Protein AF-A0A847WP98-F1 (afdb_monomer)

Secondary structure (DSSP, 8-state):
-HHHHHHHHHHHHHHHHHHHHHHHHHHHHHTTTSPTT--TTTTTHHHHHHHHHHHHHHHHHHHHHHHTTS---

Structure (mmCIF, N/CA/C/O backbone):
data_AF-A0A847WP98-F1
#
_entry.id   AF-A0A847WP98-F1
#
loop_
_atom_site.group_PDB
_atom_site.id
_atom_site.type_symbol
_atom_site.label_atom_id
_atom_site.label_alt_id
_atom_site.label_comp_id
_atom_site.label_asym_id
_atom_site.label_entity_id
_atom_site.label_seq_id
_atom_site.pdbx_PDB_ins_code
_atom_site.Cartn_x
_atom_site.Cartn_y
_atom_site.Cartn_z
_atom_site.occupancy
_atom_site.B_iso_or_equiv
_atom_site.auth_seq_id
_atom_site.auth_comp_id
_atom_site.auth_asym_id
_atom_site.auth_atom_id
_atom_site.pdbx_PDB_model_num
ATOM 1 N N . MET A 1 1 ? -7.145 -1.164 27.056 1.00 57.28 1 MET A N 1
ATOM 2 C CA . MET A 1 1 ? -7.466 -1.686 25.703 1.00 57.28 1 MET A CA 1
ATOM 3 C C . MET A 1 1 ? -7.717 -0.606 24.639 1.00 57.28 1 MET A C 1
ATOM 5 O O . MET A 1 1 ? -7.381 -0.846 23.493 1.00 57.28 1 MET A O 1
ATOM 9 N N . LYS A 1 2 ? -8.270 0.583 24.951 1.00 64.56 2 LYS A N 1
ATOM 10 C CA . LYS A 1 2 ? -8.475 1.640 23.929 1.00 64.56 2 LYS A CA 1
ATOM 11 C C . LYS A 1 2 ? -7.162 2.190 23.340 1.00 64.56 2 LYS A C 1
ATOM 13 O O . LYS A 1 2 ? -7.079 2.375 22.136 1.00 64.56 2 LYS A O 1
ATOM 18 N N . LYS A 1 3 ? -6.121 2.365 24.170 1.00 70.44 3 LYS A N 1
ATOM 19 C CA . LYS A 1 3 ? -4.788 2.807 23.714 1.00 70.44 3 LYS A CA 1
ATOM 20 C C . LYS A 1 3 ? -4.167 1.845 22.697 1.00 70.44 3 LYS A C 1
ATOM 22 O O . LYS A 1 3 ? -3.801 2.290 21.626 1.00 70.44 3 LYS A O 1
ATOM 27 N N . VAL A 1 4 ? -4.111 0.542 22.981 1.00 76.62 4 VAL A N 1
ATOM 28 C CA . VAL A 1 4 ? -3.528 -0.431 22.033 1.00 76.62 4 VAL A CA 1
ATOM 29 C C . VAL A 1 4 ? -4.227 -0.405 20.673 1.00 76.62 4 VAL A C 1
ATOM 31 O O . VAL A 1 4 ? -3.546 -0.372 19.663 1.00 76.62 4 VAL A O 1
ATOM 34 N N . LEU A 1 5 ? -5.559 -0.287 20.636 1.00 74.25 5 LEU A N 1
ATOM 35 C CA . LEU A 1 5 ? -6.308 -0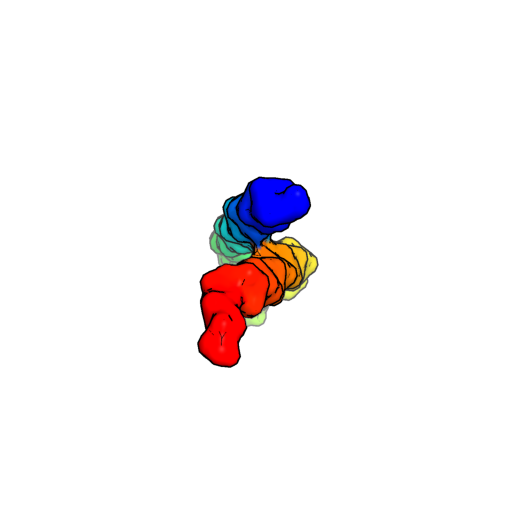.228 19.378 1.00 74.25 5 LEU A CA 1
ATOM 36 C C . LEU A 1 5 ? -6.047 1.063 18.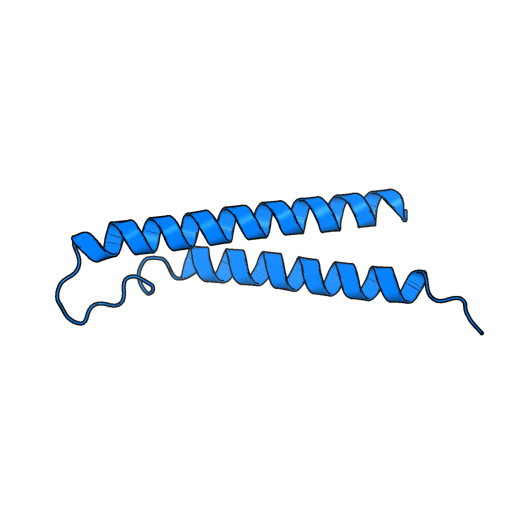572 1.00 74.25 5 LEU A C 1
ATOM 38 O O . LEU A 1 5 ? -5.985 1.006 17.348 1.00 74.25 5 LEU A O 1
ATOM 42 N N . GLN A 1 6 ? -5.855 2.201 19.252 1.00 77.81 6 GLN A N 1
ATOM 43 C CA . GLN A 1 6 ? -5.457 3.477 18.633 1.00 77.81 6 GLN A CA 1
ATOM 44 C C . GLN A 1 6 ? -4.063 3.393 18.006 1.00 77.81 6 GLN A C 1
ATOM 46 O O . GLN A 1 6 ? -3.879 3.773 16.856 1.00 77.81 6 GLN A O 1
ATOM 51 N N . TRP A 1 7 ? -3.095 2.839 18.738 1.00 78.75 7 TRP A N 1
ATOM 52 C CA . TRP A 1 7 ? -1.740 2.649 18.223 1.00 78.75 7 TRP A CA 1
ATOM 53 C C . TRP A 1 7 ? -1.714 1.675 17.040 1.00 78.75 7 TRP A C 1
ATOM 55 O O . TRP A 1 7 ? -1.041 1.937 16.048 1.00 78.75 7 TRP A O 1
ATOM 65 N N . THR A 1 8 ? -2.485 0.584 17.101 1.00 82.75 8 THR A N 1
ATOM 66 C CA . THR A 1 8 ? -2.588 -0.374 15.993 1.00 82.75 8 THR A CA 1
ATOM 67 C C . THR A 1 8 ? -3.170 0.263 14.735 1.00 82.75 8 THR A C 1
ATOM 69 O O . THR A 1 8 ? -2.630 0.046 1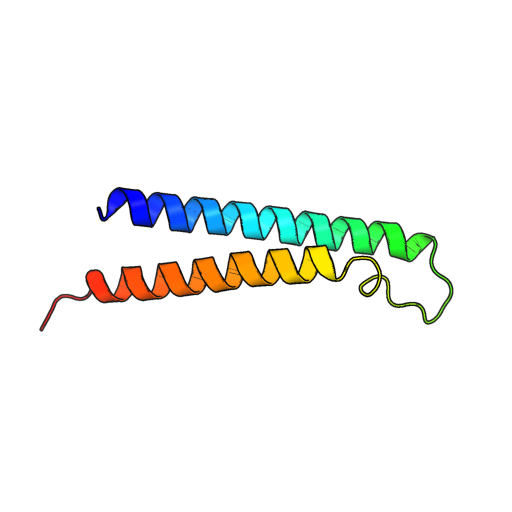3.655 1.00 82.75 8 THR A O 1
ATOM 72 N N . GLU A 1 9 ? -4.241 1.053 14.840 1.00 83.19 9 GLU A N 1
ATOM 73 C CA . GLU A 1 9 ? -4.836 1.727 13.678 1.00 83.19 9 GLU A CA 1
ATOM 74 C C . GLU A 1 9 ? -3.852 2.697 13.018 1.00 83.19 9 GLU A C 1
ATOM 76 O O . GLU A 1 9 ? -3.638 2.606 11.807 1.00 83.19 9 GLU A O 1
ATOM 81 N N . GLN A 1 10 ? -3.180 3.524 13.819 1.00 86.94 10 GLN A N 1
ATOM 82 C CA . GLN A 1 10 ? -2.222 4.508 13.331 1.00 86.94 10 GLN A CA 1
ATOM 83 C C . GLN A 1 10 ? -1.004 3.842 12.667 1.00 86.94 10 GLN A C 1
ATOM 85 O O . GLN A 1 10 ? -0.610 4.236 11.570 1.00 86.94 10 GLN A O 1
ATOM 90 N N . ILE A 1 11 ? -0.448 2.783 13.270 1.00 89.00 11 ILE A N 1
ATOM 91 C CA . ILE A 1 11 ? 0.669 2.020 12.685 1.00 89.00 11 ILE A CA 1
ATOM 92 C C . ILE A 1 11 ? 0.238 1.358 11.373 1.00 89.00 11 ILE A C 1
ATOM 94 O O . ILE A 1 11 ? 0.909 1.522 10.359 1.00 89.00 11 ILE A O 1
ATOM 98 N N . THR A 1 12 ? -0.903 0.660 11.364 1.00 88.06 12 THR A N 1
ATOM 99 C CA . THR A 1 12 ? -1.404 -0.041 10.166 1.00 88.06 12 THR A CA 1
ATOM 100 C C . THR A 1 12 ? -1.672 0.944 9.029 1.00 88.06 12 THR A C 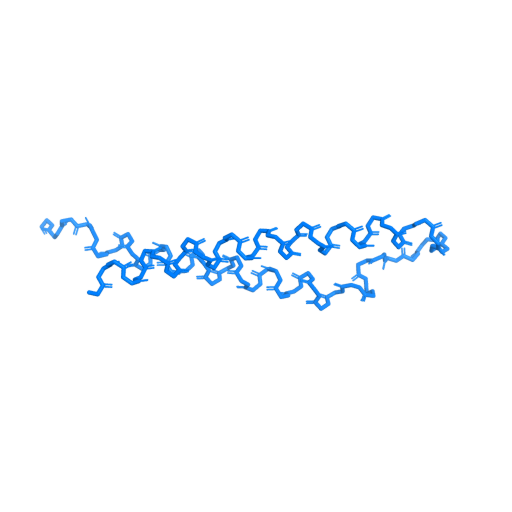1
ATOM 102 O O . THR A 1 12 ? -1.379 0.647 7.872 1.00 88.06 12 THR A O 1
ATOM 105 N N . PHE A 1 13 ? -2.181 2.136 9.354 1.00 88.81 13 PHE A N 1
ATOM 106 C CA . PHE A 1 13 ? -2.409 3.200 8.386 1.00 88.81 13 PHE A CA 1
ATOM 107 C C . PHE A 1 13 ? -1.098 3.702 7.769 1.00 88.81 13 PHE A C 1
ATOM 109 O O . PHE A 1 13 ? -0.959 3.698 6.547 1.00 88.81 13 PHE A O 1
ATOM 116 N N . TYR A 1 14 ? -0.112 4.076 8.594 1.00 91.44 14 TYR A N 1
ATOM 117 C CA . TYR A 1 14 ? 1.186 4.549 8.102 1.00 91.44 14 TYR A CA 1
ATOM 118 C C . TYR A 1 14 ? 1.940 3.471 7.318 1.00 91.44 14 TYR A C 1
ATOM 120 O O . TYR A 1 14 ? 2.514 3.764 6.269 1.00 91.44 14 TYR A O 1
ATOM 128 N N . THR A 1 15 ? 1.903 2.217 7.774 1.00 90.19 15 THR A N 1
ATOM 129 C CA . THR A 1 15 ? 2.483 1.084 7.047 1.00 90.19 15 THR A CA 1
ATOM 130 C C . THR A 1 15 ? 1.788 0.873 5.703 1.00 90.19 15 THR A C 1
ATOM 132 O O . THR A 1 15 ? 2.468 0.735 4.688 1.00 90.19 15 THR A O 1
ATOM 135 N N . GLY A 1 16 ? 0.452 0.905 5.665 1.00 89.44 16 GLY A N 1
ATOM 136 C CA . GLY A 1 16 ? -0.318 0.805 4.425 1.00 89.44 16 GLY A CA 1
ATOM 137 C C . GLY A 1 16 ? -0.002 1.937 3.445 1.00 89.44 16 GLY A C 1
ATOM 138 O O . GLY A 1 16 ? 0.183 1.686 2.256 1.00 89.44 16 GLY A O 1
ATOM 139 N N . LEU A 1 17 ? 0.141 3.168 3.946 1.00 92.00 17 LEU A N 1
ATOM 140 C CA . LEU A 1 17 ? 0.493 4.340 3.144 1.00 92.00 17 LEU A CA 1
ATOM 141 C C . LEU A 1 17 ? 1.908 4.235 2.554 1.00 92.00 17 LEU A C 1
ATOM 143 O O . L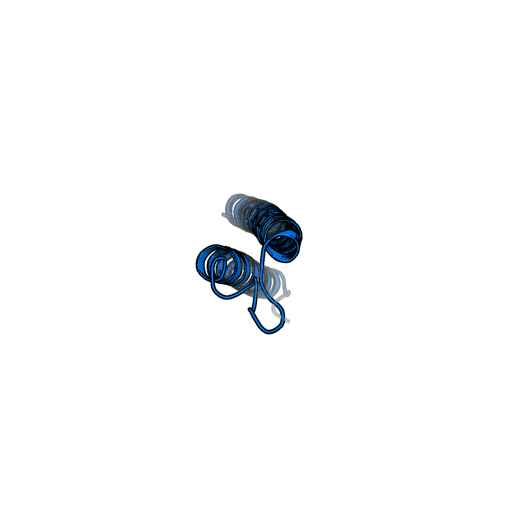EU A 1 17 ? 2.102 4.500 1.367 1.00 92.00 17 LEU A O 1
ATOM 147 N N . LEU A 1 18 ? 2.886 3.799 3.353 1.00 92.25 18 LEU A N 1
ATOM 148 C CA . LEU A 1 18 ? 4.256 3.554 2.891 1.00 92.25 18 LEU A CA 1
ATOM 149 C C . LEU A 1 18 ? 4.308 2.443 1.838 1.00 92.25 18 LEU A C 1
ATOM 151 O O . LEU A 1 18 ? 4.974 2.604 0.816 1.00 92.25 18 LEU A O 1
ATOM 155 N N . LEU A 1 19 ? 3.577 1.343 2.046 1.00 90.12 19 LEU A N 1
ATOM 156 C CA . LEU A 1 19 ? 3.487 0.260 1.066 1.00 90.12 19 LEU A CA 1
ATOM 157 C C . LEU A 1 19 ? 2.841 0.723 -0.242 1.00 90.12 19 LEU A C 1
ATOM 159 O O . LEU A 1 19 ? 3.328 0.372 -1.315 1.00 90.12 19 LEU A O 1
ATOM 163 N N . ALA A 1 20 ? 1.778 1.525 -0.163 1.00 89.19 20 ALA A N 1
ATOM 164 C CA . ALA A 1 20 ? 1.128 2.095 -1.338 1.00 89.19 20 ALA A CA 1
ATOM 165 C C . ALA A 1 20 ? 2.094 3.000 -2.117 1.00 89.19 20 ALA A C 1
ATOM 167 O O . ALA A 1 20 ? 2.233 2.854 -3.332 1.00 89.19 20 ALA A O 1
ATOM 168 N N . GLY A 1 21 ? 2.818 3.881 -1.418 1.00 92.06 21 GLY A N 1
ATOM 169 C CA . GLY A 1 21 ? 3.846 4.732 -2.017 1.00 92.06 21 GLY A CA 1
ATOM 170 C C . GLY A 1 21 ? 4.969 3.924 -2.671 1.00 92.06 21 GLY A C 1
ATOM 171 O O . GLY A 1 21 ? 5.342 4.200 -3.809 1.00 92.06 21 GLY A O 1
ATOM 172 N N . TYR A 1 22 ? 5.457 2.878 -2.000 1.00 89.94 22 TYR A N 1
ATOM 173 C CA . TYR A 1 22 ? 6.474 1.977 -2.544 1.00 89.94 22 TYR A CA 1
ATOM 174 C C . TYR A 1 22 ? 5.987 1.243 -3.799 1.00 89.94 22 TYR A C 1
ATOM 176 O O . TYR A 1 22 ? 6.697 1.195 -4.805 1.00 89.94 22 TYR A O 1
ATOM 184 N N . ALA A 1 23 ? 4.766 0.704 -3.771 1.00 87.25 23 ALA A N 1
ATOM 185 C CA . ALA A 1 23 ? 4.174 0.022 -4.914 1.00 87.25 23 ALA A CA 1
ATOM 186 C C . ALA A 1 23 ? 4.043 0.970 -6.116 1.00 87.25 23 ALA A C 1
ATOM 188 O O . ALA A 1 23 ? 4.487 0.630 -7.211 1.00 87.25 23 ALA A O 1
ATOM 189 N N . LEU A 1 24 ? 3.524 2.184 -5.903 1.00 87.88 24 LEU A N 1
ATOM 190 C CA . LEU A 1 24 ? 3.421 3.216 -6.939 1.00 87.88 24 LEU A CA 1
ATOM 191 C C . LEU A 1 24 ? 4.788 3.619 -7.495 1.00 87.88 24 LEU A C 1
ATOM 193 O O . LEU A 1 24 ? 4.950 3.739 -8.710 1.00 87.88 24 LEU A O 1
ATOM 197 N N . PHE A 1 25 ? 5.785 3.777 -6.627 1.00 88.88 25 PHE A N 1
ATOM 198 C CA . PHE A 1 25 ? 7.142 4.118 -7.039 1.00 88.88 25 PHE A CA 1
ATOM 199 C C . PHE A 1 25 ? 7.771 3.024 -7.911 1.00 88.88 25 PHE A C 1
ATOM 201 O O . PHE A 1 25 ? 8.377 3.316 -8.942 1.00 88.88 25 PHE A O 1
ATOM 208 N N . ARG A 1 26 ? 7.576 1.749 -7.555 1.00 85.38 26 ARG A N 1
ATOM 209 C CA . ARG A 1 26 ? 8.037 0.610 -8.364 1.00 85.38 26 ARG A CA 1
ATOM 210 C C . ARG A 1 26 ? 7.356 0.573 -9.729 1.00 85.38 26 ARG A C 1
ATOM 212 O O . ARG A 1 26 ? 8.047 0.452 -10.731 1.00 85.38 26 ARG A O 1
ATOM 219 N N . ILE A 1 27 ? 6.038 0.763 -9.779 1.00 86.19 27 ILE A N 1
ATOM 220 C CA . ILE A 1 27 ? 5.269 0.836 -11.035 1.00 86.19 27 ILE A CA 1
ATOM 221 C C . ILE A 1 27 ? 5.790 1.976 -11.923 1.00 86.19 27 ILE A C 1
ATOM 223 O O . ILE A 1 27 ? 5.930 1.811 -13.136 1.00 86.19 27 ILE A O 1
ATOM 227 N N . TYR A 1 28 ? 6.111 3.127 -11.323 1.00 85.00 28 TYR A N 1
ATOM 228 C CA . TYR A 1 28 ? 6.672 4.275 -12.032 1.00 85.00 28 TYR A CA 1
ATOM 229 C C . TYR A 1 28 ? 8.051 3.978 -12.638 1.00 85.00 28 TYR A C 1
ATOM 231 O O . TYR A 1 28 ? 8.316 4.372 -13.774 1.00 85.00 28 TYR A O 1
ATOM 239 N N . LEU A 1 29 ? 8.918 3.262 -11.916 1.00 85.12 29 LEU A N 1
ATOM 240 C CA . LEU A 1 29 ? 10.212 2.827 -12.445 1.00 85.12 29 LEU A CA 1
ATOM 241 C C . LEU A 1 29 ? 10.051 1.785 -13.558 1.00 85.12 29 LEU A C 1
ATOM 243 O O . LEU A 1 29 ? 10.667 1.933 -14.613 1.00 85.12 29 LEU A O 1
ATOM 247 N N . SER A 1 30 ? 9.187 0.785 -13.364 1.00 81.75 30 SER A N 1
ATOM 248 C CA . SER A 1 30 ? 8.960 -0.282 -14.344 1.00 81.75 30 SER A CA 1
ATOM 249 C C . SER A 1 30 ? 8.404 0.255 -15.665 1.00 81.75 30 SER A C 1
ATOM 251 O O . SER A 1 30 ? 8.813 -0.208 -16.726 1.00 81.75 30 SER A O 1
ATOM 253 N N . ARG A 1 31 ? 7.570 1.307 -15.645 1.00 79.88 31 ARG A N 1
ATOM 254 C CA . ARG A 1 31 ? 7.063 1.951 -16.875 1.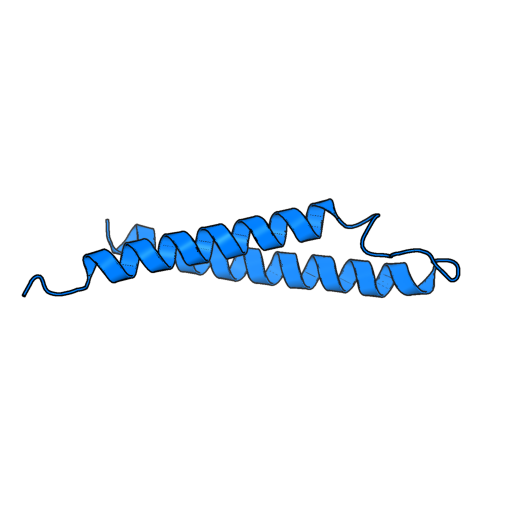00 79.88 31 ARG A CA 1
ATOM 255 C C . ARG A 1 31 ? 8.144 2.320 -17.888 1.00 79.88 31 ARG A C 1
ATOM 257 O O . ARG A 1 31 ? 7.851 2.334 -19.076 1.00 79.88 31 ARG A O 1
ATOM 264 N N . LYS A 1 32 ? 9.357 2.657 -17.442 1.00 77.00 32 LYS A N 1
ATOM 265 C CA . LYS A 1 32 ? 10.429 3.129 -18.330 1.00 77.00 32 LYS A CA 1
ATOM 266 C C . LYS A 1 32 ? 11.043 2.017 -19.187 1.00 77.00 32 LYS A C 1
ATOM 268 O O . LYS A 1 32 ? 11.663 2.332 -20.195 1.00 77.00 32 LYS A O 1
ATOM 273 N N . GLY A 1 33 ? 10.897 0.754 -18.783 1.00 75.00 33 GLY A N 1
ATOM 274 C CA . GLY A 1 33 ? 11.464 -0.403 -19.485 1.00 75.00 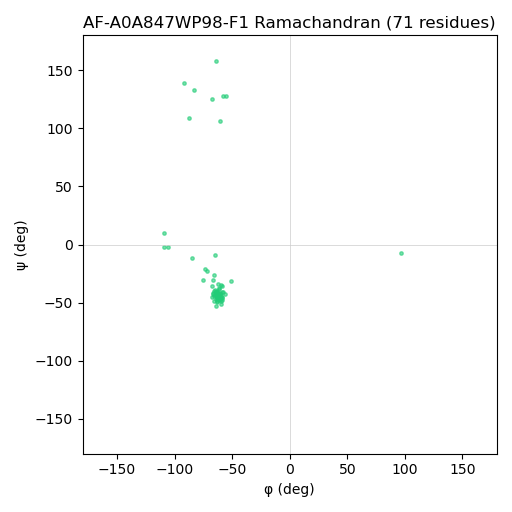33 GLY A CA 1
ATOM 275 C C . GLY A 1 33 ? 10.433 -1.284 -20.188 1.00 75.00 33 GLY A C 1
ATOM 276 O O . GLY A 1 33 ? 10.818 -2.272 -20.807 1.00 75.00 33 GLY A O 1
ATOM 277 N N . LEU A 1 34 ? 9.139 -0.967 -20.075 1.00 78.56 34 LEU A N 1
ATOM 278 C CA . LEU A 1 34 ? 8.067 -1.811 -20.597 1.00 78.56 34 LEU A CA 1
ATOM 279 C C . LEU A 1 34 ? 7.683 -1.418 -22.038 1.00 78.56 34 LEU A C 1
ATOM 281 O O . LEU A 1 34 ? 7.592 -0.225 -22.342 1.00 78.56 34 LEU A O 1
ATOM 285 N N . PRO A 1 35 ? 7.427 -2.399 -22.925 1.00 79.44 35 PRO A N 1
ATOM 286 C CA . PRO A 1 35 ? 6.959 -2.140 -24.282 1.00 79.44 35 PRO A CA 1
ATOM 287 C C . PRO A 1 35 ? 5.565 -1.485 -24.284 1.00 79.44 35 PRO A C 1
ATOM 289 O O . PRO A 1 35 ? 4.805 -1.613 -23.315 1.00 79.44 35 PRO A O 1
ATOM 292 N N . PRO A 1 36 ? 5.194 -0.791 -25.376 1.00 75.31 36 PRO A N 1
ATOM 293 C CA . PRO A 1 36 ? 3.877 -0.179 -25.500 1.00 75.31 36 PRO A CA 1
ATOM 294 C C . PRO A 1 36 ? 2.775 -1.240 -25.359 1.00 75.31 36 PRO A C 1
ATOM 296 O O . PRO A 1 36 ? 2.799 -2.265 -26.034 1.00 75.31 36 PRO A O 1
ATOM 299 N N . GLY A 1 37 ? 1.814 -0.991 -24.465 1.00 77.38 37 GLY A N 1
ATOM 300 C CA . GLY A 1 37 ? 0.700 -1.903 -24.177 1.00 77.38 37 GLY A CA 1
ATOM 301 C C . GLY A 1 37 ? 0.901 -2.817 -22.963 1.00 77.38 37 GLY A C 1
ATOM 302 O O . GLY A 1 37 ? -0.058 -3.460 -22.545 1.00 77.38 37 GLY A O 1
ATOM 303 N N . ALA A 1 38 ? 2.091 -2.849 -22.352 1.00 79.00 38 ALA A N 1
ATOM 304 C CA . ALA A 1 38 ? 2.308 -3.601 -21.119 1.00 79.00 38 ALA A CA 1
ATOM 305 C C . ALA A 1 38 ? 1.860 -2.803 -19.878 1.00 79.00 38 ALA A C 1
ATOM 307 O O . ALA A 1 38 ? 2.192 -1.625 -19.710 1.00 79.00 38 ALA A O 1
ATOM 308 N N . CYS A 1 39 ? 1.106 -3.456 -18.991 1.00 78.00 39 CYS A N 1
ATOM 309 C CA . CYS A 1 39 ? 0.615 -2.875 -17.747 1.00 78.00 39 CYS A CA 1
ATOM 310 C C . CYS A 1 39 ? 1.658 -3.055 -16.624 1.00 78.00 39 CYS A C 1
ATOM 312 O O . CYS A 1 39 ? 1.797 -4.150 -16.091 1.00 78.00 39 CYS A O 1
ATOM 314 N N . PRO A 1 40 ? 2.341 -1.988 -16.162 1.00 76.75 40 PRO A N 1
ATOM 315 C CA . PRO A 1 40 ? 3.356 -2.065 -15.093 1.00 76.75 40 PRO A CA 1
ATOM 316 C C . PRO A 1 40 ? 2.782 -2.492 -13.729 1.00 76.75 40 PRO A C 1
ATOM 318 O O . PRO A 1 40 ? 3.518 -2.722 -12.773 1.00 76.75 40 PRO A O 1
ATOM 321 N N . VAL A 1 41 ? 1.453 -2.549 -13.627 1.00 79.94 41 VAL A N 1
ATOM 322 C CA . VAL A 1 41 ? 0.706 -3.034 -12.468 1.00 79.94 41 VAL A CA 1
ATOM 323 C C . VAL A 1 41 ? 0.732 -4.558 -12.376 1.00 79.94 41 VAL A C 1
ATOM 325 O O . VAL A 1 41 ? 0.705 -5.059 -11.258 1.00 79.94 41 VAL A O 1
ATOM 328 N N . ASP A 1 42 ? 0.807 -5.291 -13.492 1.00 77.88 42 ASP A N 1
ATOM 329 C CA . ASP A 1 42 ? 0.727 -6.758 -13.477 1.00 77.88 42 ASP A CA 1
ATOM 330 C C . ASP A 1 42 ? 1.907 -7.392 -12.730 1.00 77.88 42 ASP A C 1
ATOM 332 O O . ASP A 1 42 ? 1.697 -8.220 -11.843 1.00 77.88 42 ASP A O 1
ATOM 336 N N . ASP A 1 43 ? 3.128 -6.904 -12.960 1.00 78.38 43 ASP A N 1
ATOM 337 C CA . ASP A 1 43 ? 4.333 -7.384 -12.263 1.00 78.38 43 ASP A CA 1
ATOM 338 C C . ASP A 1 43 ? 4.399 -6.954 -10.788 1.00 78.38 43 ASP A C 1
ATOM 340 O O . ASP A 1 43 ? 5.061 -7.577 -9.956 1.00 78.38 43 ASP A O 1
ATOM 344 N N . ASN A 1 44 ? 3.689 -5.883 -10.429 1.00 79.94 44 ASN A N 1
ATOM 345 C CA . ASN A 1 44 ? 3.697 -5.298 -9.087 1.00 79.94 44 ASN A CA 1
ATOM 346 C C . ASN A 1 44 ? 2.384 -5.517 -8.318 1.00 79.94 44 ASN A C 1
ATOM 348 O O . ASN A 1 44 ? 2.196 -4.964 -7.228 1.00 79.94 44 ASN A O 1
ATOM 352 N N . ARG A 1 45 ? 1.498 -6.365 -8.850 1.00 84.19 45 ARG A N 1
ATOM 353 C CA . ARG A 1 45 ? 0.122 -6.570 -8.382 1.00 84.19 45 ARG A CA 1
ATOM 354 C C . ARG A 1 45 ? 0.049 -7.049 -6.935 1.00 84.19 45 ARG A C 1
ATOM 356 O O . ARG A 1 45 ? -0.834 -6.632 -6.192 1.00 84.19 45 ARG A O 1
ATOM 363 N N . ILE A 1 46 ? 1.016 -7.863 -6.507 1.00 87.19 46 ILE A N 1
ATOM 364 C CA . ILE A 1 46 ? 1.131 -8.347 -5.122 1.00 87.19 46 ILE A CA 1
ATOM 365 C C . ILE A 1 46 ? 1.285 -7.179 -4.143 1.00 87.19 46 ILE A C 1
ATOM 367 O O . ILE A 1 46 ? 0.554 -7.104 -3.159 1.00 87.19 46 ILE A O 1
ATOM 371 N N . TRP A 1 47 ? 2.194 -6.244 -4.428 1.00 85.00 47 TRP A N 1
ATOM 372 C CA . TRP A 1 47 ? 2.479 -5.107 -3.548 1.00 85.00 47 TRP A CA 1
ATOM 373 C C . TRP A 1 47 ? 1.292 -4.153 -3.441 1.00 85.00 47 TRP A C 1
ATOM 375 O O . TRP A 1 47 ? 0.970 -3.687 -2.350 1.00 85.00 47 TRP A O 1
ATOM 385 N N . ILE A 1 48 ? 0.606 -3.915 -4.560 1.00 87.12 48 ILE A N 1
ATOM 386 C CA . ILE A 1 48 ? -0.618 -3.110 -4.599 1.00 87.12 48 ILE A CA 1
ATOM 387 C C . ILE A 1 48 ? -1.717 -3.776 -3.771 1.00 87.12 48 ILE A C 1
ATOM 389 O O . ILE A 1 48 ? -2.320 -3.128 -2.920 1.00 87.12 48 ILE A O 1
ATOM 393 N N . ASN A 1 49 ? -1.951 -5.074 -3.973 1.00 88.44 49 ASN A N 1
ATOM 394 C CA . ASN A 1 49 ? -2.977 -5.808 -3.236 1.00 88.44 49 ASN A CA 1
ATOM 395 C C . ASN A 1 49 ? -2.691 -5.821 -1.729 1.00 88.44 49 ASN A C 1
ATOM 397 O O . ASN A 1 49 ? -3.616 -5.669 -0.933 1.00 88.44 49 ASN A O 1
ATOM 401 N N . LEU A 1 50 ? -1.420 -5.941 -1.331 1.00 88.38 50 LEU A N 1
ATOM 402 C CA . LEU A 1 50 ? -1.025 -5.890 0.076 1.00 88.38 50 LEU A CA 1
ATOM 403 C C . LEU A 1 50 ? -1.269 -4.503 0.689 1.00 88.38 50 LEU A C 1
ATOM 405 O O . LEU A 1 50 ? -1.775 -4.398 1.807 1.00 88.38 50 LEU A O 1
ATOM 409 N N . ALA A 1 51 ? -0.944 -3.440 -0.053 1.00 87.94 51 ALA A N 1
ATOM 410 C CA . ALA A 1 51 ? -1.189 -2.065 0.368 1.00 87.94 51 ALA A CA 1
ATOM 411 C C . ALA A 1 51 ? -2.691 -1.790 0.537 1.00 87.94 51 ALA A C 1
ATOM 413 O O . ALA A 1 51 ? -3.113 -1.265 1.568 1.00 87.94 51 ALA A O 1
ATOM 414 N N . ILE A 1 52 ? -3.505 -2.213 -0.437 1.00 89.50 52 ILE A N 1
ATOM 415 C CA . ILE A 1 52 ? -4.968 -2.110 -0.382 1.00 89.50 52 ILE A CA 1
ATOM 416 C C . ILE A 1 52 ? -5.504 -2.868 0.834 1.00 89.50 52 ILE A C 1
ATOM 418 O O . ILE A 1 52 ? -6.281 -2.307 1.601 1.00 89.50 52 ILE A O 1
ATOM 422 N N . ALA A 1 53 ? -5.062 -4.109 1.055 1.00 90.81 53 ALA A N 1
ATOM 423 C CA . ALA A 1 53 ? -5.495 -4.903 2.199 1.00 90.81 53 ALA A CA 1
ATOM 424 C C . ALA A 1 53 ? -5.166 -4.213 3.535 1.00 90.81 53 ALA A C 1
ATOM 426 O O . ALA A 1 53 ? -6.043 -4.098 4.390 1.00 90.81 53 ALA A O 1
ATOM 427 N N . CYS A 1 54 ? -3.947 -3.685 3.701 1.00 87.25 54 CYS A N 1
ATOM 428 C CA . CYS A 1 54 ? -3.563 -2.941 4.908 1.00 87.25 54 CYS A CA 1
ATOM 429 C C . CYS A 1 54 ? -4.432 -1.698 5.136 1.00 87.25 54 CYS A C 1
ATOM 431 O O . CYS A 1 54 ? -4.894 -1.465 6.254 1.00 87.25 54 CYS A O 1
ATOM 433 N N . LEU A 1 55 ? -4.686 -0.911 4.088 1.00 88.94 55 LEU A N 1
ATOM 434 C CA . LEU A 1 55 ? -5.509 0.295 4.188 1.00 88.94 55 LEU A CA 1
ATOM 435 C C . LEU A 1 55 ? -6.971 -0.038 4.507 1.00 88.94 55 LEU A C 1
ATOM 437 O O . LEU A 1 55 ? -7.570 0.596 5.372 1.00 88.94 55 LEU A O 1
ATOM 441 N N . VAL A 1 56 ? -7.536 -1.069 3.877 1.00 92.00 56 VAL A N 1
ATOM 442 C CA . VAL A 1 56 ? -8.903 -1.534 4.160 1.00 92.00 56 VAL A CA 1
ATOM 443 C C . VAL A 1 56 ? -9.025 -2.018 5.604 1.00 92.00 56 VAL A C 1
ATOM 445 O O . VAL A 1 56 ? -9.956 -1.625 6.305 1.00 92.00 56 VAL A O 1
ATOM 448 N N . VAL A 1 57 ? -8.068 -2.814 6.087 1.00 89.56 57 VAL A N 1
ATOM 449 C CA . VAL A 1 57 ? -8.042 -3.279 7.483 1.00 89.56 57 VAL A CA 1
ATOM 450 C C . VAL A 1 57 ? -7.953 -2.098 8.451 1.00 89.56 57 VAL A C 1
ATOM 452 O O . VAL A 1 57 ? -8.697 -2.061 9.432 1.00 89.56 57 VAL A O 1
ATOM 455 N N . SER A 1 58 ? -7.118 -1.098 8.154 1.00 87.62 58 SER A N 1
ATOM 456 C CA . SER A 1 58 ? -7.021 0.139 8.939 1.00 87.62 58 SER A CA 1
ATOM 457 C C . SER A 1 58 ? -8.360 0.891 9.006 1.00 87.62 58 SER A C 1
ATOM 459 O O . SER A 1 58 ? -8.809 1.254 10.096 1.00 87.62 58 SER A O 1
ATOM 461 N N . ILE A 1 59 ? -9.069 1.029 7.881 1.00 87.81 59 ILE A N 1
ATOM 462 C CA . ILE A 1 59 ? -10.401 1.656 7.832 1.00 87.81 59 ILE A CA 1
ATOM 463 C C . ILE A 1 59 ? -11.414 0.874 8.679 1.00 87.81 59 ILE A C 1
ATOM 465 O O . ILE A 1 59 ? -12.175 1.471 9.445 1.00 87.81 59 ILE A O 1
ATOM 469 N N . ILE A 1 60 ? -11.411 -0.459 8.590 1.00 88.81 60 ILE A N 1
ATOM 470 C CA . ILE A 1 60 ? -12.298 -1.321 9.384 1.00 88.81 60 ILE A CA 1
ATOM 471 C C . ILE A 1 60 ? -12.019 -1.137 10.884 1.00 88.81 60 ILE A C 1
ATOM 473 O O . ILE A 1 60 ? -12.949 -0.918 11.665 1.00 88.81 60 ILE A O 1
ATOM 477 N N . LEU A 1 61 ? -10.746 -1.162 11.291 1.00 84.50 61 LEU A N 1
ATOM 478 C CA . LEU A 1 61 ? -10.318 -0.899 12.671 1.00 84.50 61 LEU A CA 1
ATOM 479 C C . LEU A 1 61 ? -10.802 0.475 13.162 1.00 84.50 61 LEU A C 1
ATOM 481 O O . LEU A 1 61 ? -11.322 0.586 14.277 1.00 84.50 61 LEU A O 1
ATOM 485 N N . SER A 1 62 ? -10.697 1.501 12.316 1.00 83.19 62 SER A N 1
ATOM 486 C CA . SER A 1 62 ? -11.167 2.859 12.606 1.00 83.19 62 SER A CA 1
ATOM 487 C C . SER A 1 62 ? -12.692 2.916 12.806 1.00 83.19 62 SER A C 1
ATOM 489 O O . SER A 1 62 ? -13.188 3.534 13.756 1.00 83.19 62 SER A O 1
ATOM 491 N N . PHE A 1 63 ? -13.460 2.183 11.992 1.00 83.62 63 PHE A N 1
ATOM 492 C CA . PHE A 1 63 ? -14.919 2.100 12.114 1.00 83.62 63 PHE A CA 1
ATOM 493 C C . PHE A 1 63 ? -15.364 1.467 13.444 1.00 83.62 63 PHE A C 1
ATOM 495 O O . PHE A 1 63 ? -16.232 2.002 14.144 1.00 83.62 63 PHE A O 1
ATOM 502 N N . PHE A 1 64 ? -14.727 0.365 13.853 1.00 81.94 64 PHE A N 1
ATOM 503 C CA . PHE A 1 64 ? -15.011 -0.278 15.140 1.00 81.94 64 PHE A CA 1
ATOM 504 C C . PHE A 1 64 ? -14.605 0.582 16.344 1.00 81.94 64 PHE A C 1
ATOM 506 O O . PHE A 1 64 ? -15.262 0.522 17.389 1.00 81.94 64 PHE A O 1
ATOM 513 N N . GLN A 1 65 ? -13.567 1.412 16.212 1.00 74.12 65 GLN A N 1
ATOM 514 C CA . GLN A 1 65 ? -13.208 2.386 17.241 1.00 74.12 65 GLN A CA 1
ATOM 515 C C . GLN A 1 65 ? -14.275 3.465 17.428 1.00 74.12 65 GLN A C 1
ATOM 517 O O . GLN A 1 65 ? -14.701 3.687 18.565 1.00 74.12 65 GLN A O 1
ATOM 522 N N . LYS A 1 66 ? -14.761 4.081 16.340 1.00 68.25 66 LYS A N 1
ATOM 523 C CA . LYS A 1 66 ? -15.817 5.110 16.408 1.00 68.25 66 LYS A CA 1
ATOM 524 C C .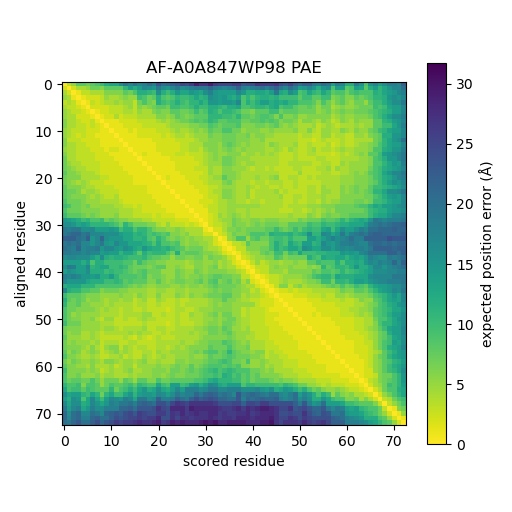 LYS A 1 66 ? -17.104 4.592 17.053 1.00 68.25 66 LYS A C 1
ATOM 526 O O . LYS A 1 66 ? -17.749 5.310 17.817 1.00 68.25 66 LYS A O 1
ATOM 531 N N . LYS A 1 67 ? -17.460 3.323 16.821 1.00 60.69 67 LYS A N 1
ATOM 532 C CA . LYS A 1 67 ? -18.664 2.712 17.412 1.00 60.69 67 LYS A CA 1
ATOM 533 C C . LYS A 1 67 ? -18.586 2.568 18.943 1.00 60.69 67 LYS A C 1
ATOM 535 O O . LYS A 1 67 ? -19.618 2.579 19.603 1.00 60.69 67 LYS A O 1
ATOM 540 N N . LYS A 1 68 ? -17.382 2.474 19.527 1.00 56.44 68 LYS A N 1
ATOM 541 C CA . LYS A 1 68 ? -17.163 2.418 20.992 1.00 56.44 68 LYS A CA 1
ATOM 542 C C . LYS A 1 68 ? -17.098 3.788 21.676 1.00 56.44 68 LYS A C 1
ATOM 544 O O . LYS A 1 68 ? -17.063 3.829 22.908 1.00 56.44 68 LYS A O 1
ATOM 549 N N . SER A 1 69 ? -17.011 4.881 20.919 1.00 54.97 69 SER A N 1
ATOM 550 C CA . SER A 1 69 ? -16.964 6.251 21.449 1.00 54.97 69 SER A CA 1
ATOM 551 C C . SER A 1 69 ? -18.264 7.028 21.252 1.00 54.97 69 SER A C 1
ATOM 553 O O . SER A 1 69 ? -18.336 8.165 21.704 1.00 54.97 69 SER A O 1
ATOM 555 N N . SER A 1 70 ? -19.282 6.448 20.605 1.00 46.56 70 SER A N 1
ATOM 556 C CA . SER A 1 70 ? -20.626 7.030 20.660 1.00 46.56 70 SER A CA 1
ATOM 557 C C . SER A 1 70 ? -21.164 6.897 22.086 1.00 46.56 70 SER A C 1
ATOM 559 O O . SER A 1 70 ? -21.173 5.773 22.605 1.00 46.56 70 SER A O 1
ATOM 561 N N . PRO A 1 71 ? -21.597 7.993 22.738 1.00 48.56 71 PRO A N 1
ATOM 562 C CA . PRO A 1 71 ? -22.427 7.867 23.924 1.00 48.56 71 PRO A CA 1
ATOM 563 C C . PRO A 1 71 ? -23.639 7.022 23.528 1.00 48.56 71 PRO A C 1
ATOM 565 O O . PRO A 1 71 ? -24.275 7.282 22.506 1.00 48.56 71 PRO A O 1
ATOM 568 N N . LYS A 1 72 ? -23.913 5.963 24.296 1.00 49.69 72 LYS A N 1
ATOM 569 C CA . LYS A 1 72 ? -25.250 5.379 24.274 1.00 49.69 72 LYS A CA 1
ATOM 570 C C . LYS A 1 72 ? -26.178 6.497 24.744 1.00 49.69 72 LYS A C 1
ATOM 572 O O . LYS A 1 72 ? -26.086 6.883 25.907 1.00 49.69 72 LYS A O 1
ATOM 577 N N . VAL A 1 73 ? -26.935 7.064 23.809 1.00 46.72 73 VAL A N 1
ATOM 578 C CA . VAL A 1 73 ? -28.135 7.844 24.120 1.00 46.72 73 VAL A CA 1
ATOM 579 C C . VAL A 1 73 ? -29.153 6.883 24.716 1.00 46.72 73 VAL A C 1
ATOM 581 O O . VAL A 1 73 ? -29.241 5.749 24.185 1.00 46.72 73 VAL A O 1
#

Mean predicted aligned error: 8.05 Å

Nearest PDB structures (foldseek):
  6s1k-assembly1_E  TM=6.024E-01  e=2.749E+00  Escher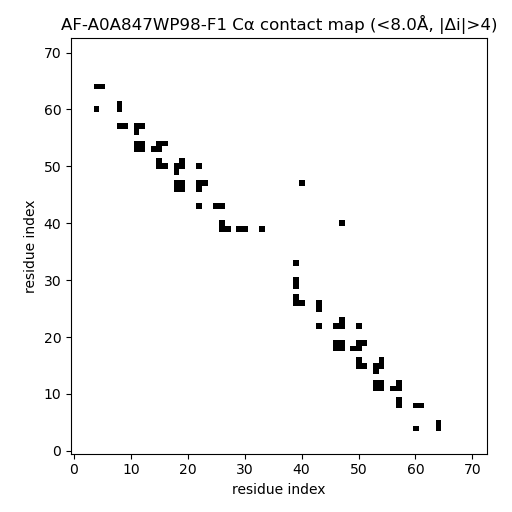ichia coli str. K-12 substr. MG1655star
  3lss-assembly1_A  TM=7.776E-01  e=7.760E+00  Trypanosoma brucei
  3g67-assembly1_A  TM=5.855E-01  e=4.762E+00  Thermotoga maritima

Foldseek 3Di:
DLVVLVVLLVVLQVVLVVLCVVLVVQLVVVVVVDDPPDRSCVVSVVSNVVSVVSNVVSVVSVVVSVVVPDPPD

Sequence (73 aa):
MKKVLQWTEQITFYTGLLLAGYALFRIYLSRKGLPPGACPVDDNRIWINLAIACLVVSIILSFFQKKKSSPKV

Radius of gyration: 17.1 Å; Cα contacts (8 Å, |Δi|>4): 43; chains: 1; bounding box: 40×16×51 Å

Solvent-accessible surface area (backbone atoms only — not comparable to full-atom values): 4026 Å² total; per-residue (Å²): 113,70,65,62,54,52,54,49,31,55,49,37,36,54,52,15,50,51,38,40,52,50,34,52,52,49,30,60,59,46,51,80,77,50,60,93,90,62,64,45,55,69,88,41,42,67,47,43,52,51,15,51,50,34,39,52,50,23,52,51,51,49,53,61,52,55,66,73,68,55,77,86,124

pLDDT: mean 80.34, std 11.5, range [46.56, 92.25]